Protein AF-A0A7Z0TJ95-F1 (afdb_monomer_lite)

pLDDT: mean 87.99, std 13.85, range [47.59, 98.31]

Radius of gyration: 14.12 Å; chains: 1; bounding box: 27×20×43 Å

Sequence (46 aa):
VTGRPVPGVQIDHVLVSEDFTARDARFLTMEGSDHRALLVTLALHR

Secondary structure (DSSP, 8-state):
--PPPP-----------TTEEEEEEEEEE-TT-SSEEEEEEEEE--

Structure (mmCIF, N/CA/C/O backbone):
data_AF-A0A7Z0TJ95-F1
#
_entry.id   AF-A0A7Z0TJ95-F1
#
loop_
_atom_site.group_PDB
_atom_site.id
_atom_site.type_symbol
_atom_site.label_atom_id
_atom_site.label_alt_id
_atom_site.label_comp_id
_atom_site.label_asym_id
_atom_site.label_entity_id
_atom_site.label_seq_id
_atom_site.pdbx_PDB_ins_code
_atom_site.Cartn_x
_atom_site.Cartn_y
_atom_site.Cartn_z
_atom_site.occupancy
_atom_site.B_iso_or_equiv
_atom_site.auth_seq_id
_atom_site.auth_comp_id
_atom_site.auth_asym_id
_atom_site.auth_atom_id
_atom_site.pdbx_PDB_model_num
ATOM 1 N N . VAL A 1 1 ? -0.272 -3.966 -27.515 1.00 47.59 1 VAL A N 1
ATOM 2 C CA . VAL A 1 1 ? 0.690 -4.026 -26.391 1.00 47.59 1 VAL A CA 1
ATOM 3 C C . VAL A 1 1 ? 0.899 -5.490 -26.037 1.00 47.59 1 VAL A C 1
ATOM 5 O O . VAL A 1 1 ? 0.048 -6.072 -25.384 1.00 47.59 1 VAL A O 1
ATOM 8 N N . THR A 1 2 ? 1.947 -6.130 -26.549 1.00 58.06 2 THR A N 1
ATOM 9 C CA . THR A 1 2 ? 2.245 -7.546 -26.264 1.00 58.06 2 THR A CA 1
ATOM 10 C C . THR A 1 2 ? 3.436 -7.624 -25.316 1.00 58.06 2 THR A C 1
ATOM 12 O O . THR A 1 2 ? 4.554 -7.920 -25.728 1.00 58.06 2 THR A O 1
ATOM 15 N N . GLY A 1 3 ? 3.210 -7.282 -24.047 1.00 59.12 3 GLY A N 1
ATOM 16 C CA . GLY A 1 3 ? 4.183 -7.492 -22.978 1.00 59.12 3 GLY A CA 1
ATOM 17 C C . GLY A 1 3 ? 3.898 -8.827 -22.303 1.00 59.12 3 GLY A C 1
ATOM 18 O O . GLY A 1 3 ? 2.824 -9.009 -21.736 1.00 59.12 3 GLY A O 1
ATOM 19 N N . ARG A 1 4 ? 4.836 -9.773 -22.393 1.00 59.56 4 ARG A N 1
ATOM 20 C CA . ARG A 1 4 ? 4.793 -11.028 -21.633 1.00 59.56 4 ARG A CA 1
ATOM 21 C C . ARG A 1 4 ? 4.676 -10.686 -20.134 1.00 59.56 4 ARG A C 1
ATOM 23 O O . ARG A 1 4 ? 5.407 -9.797 -19.698 1.00 59.56 4 ARG A O 1
ATOM 30 N N . PRO A 1 5 ? 3.805 -11.347 -19.345 1.00 61.47 5 PRO A N 1
ATOM 31 C CA . PRO A 1 5 ? 3.740 -11.108 -17.907 1.00 61.47 5 PRO A CA 1
ATOM 32 C C . PRO A 1 5 ? 5.122 -11.346 -17.300 1.00 61.47 5 PRO A C 1
ATOM 34 O O . PRO A 1 5 ? 5.679 -12.440 -17.426 1.00 61.47 5 PRO A O 1
ATOM 37 N N . VAL A 1 6 ? 5.698 -10.312 -16.692 1.00 67.44 6 VAL A N 1
ATOM 38 C CA . VAL A 1 6 ? 6.903 -10.466 -15.878 1.00 67.44 6 VAL A CA 1
ATOM 39 C C . VAL A 1 6 ? 6.463 -11.218 -14.622 1.00 67.44 6 VAL A C 1
ATOM 41 O O . VAL A 1 6 ? 5.480 -10.794 -14.008 1.00 67.44 6 VAL A O 1
ATOM 44 N N . PRO A 1 7 ? 7.109 -12.334 -14.239 1.00 65.44 7 PRO A N 1
ATOM 45 C CA . PRO A 1 7 ? 6.830 -12.970 -12.959 1.00 65.44 7 PRO A CA 1
ATOM 46 C C . PRO A 1 7 ? 7.073 -11.943 -11.848 1.00 65.44 7 PRO A C 1
ATOM 48 O O . PRO A 1 7 ? 8.206 -11.534 -11.616 1.00 65.44 7 PRO A O 1
ATOM 51 N N . GLY A 1 8 ? 6.000 -11.461 -11.226 1.00 67.38 8 GLY A N 1
ATOM 52 C CA . GLY A 1 8 ? 6.077 -10.534 -10.104 1.00 67.38 8 GLY A CA 1
ATOM 53 C C . GLY A 1 8 ? 6.151 -11.300 -8.790 1.00 67.38 8 GLY A C 1
ATOM 54 O O . GLY A 1 8 ? 5.485 -12.323 -8.636 1.00 67.38 8 GLY A O 1
ATOM 55 N N . VAL A 1 9 ? 6.929 -10.790 -7.836 1.00 79.00 9 VAL A N 1
ATOM 56 C CA . VAL A 1 9 ? 6.848 -11.206 -6.430 1.00 79.00 9 VAL A CA 1
ATOM 57 C C . VAL A 1 9 ? 5.992 -10.189 -5.676 1.00 79.00 9 VAL A C 1
ATOM 59 O O . VAL A 1 9 ? 6.121 -8.986 -5.900 1.00 79.00 9 VAL A O 1
ATOM 62 N N . GLN A 1 10 ? 5.096 -10.652 -4.806 1.00 83.62 10 GLN A N 1
ATOM 63 C CA . GLN A 1 10 ? 4.329 -9.772 -3.923 1.00 83.62 10 GLN A CA 1
ATOM 64 C C . GLN A 1 10 ? 5.019 -9.729 -2.558 1.00 83.62 10 GLN A C 1
ATOM 66 O O . GLN A 1 10 ? 4.846 -10.637 -1.749 1.00 83.62 10 GLN A O 1
ATOM 71 N N . ILE A 1 11 ? 5.833 -8.696 -2.331 1.00 90.56 11 ILE A N 1
ATOM 72 C CA . ILE A 1 11 ? 6.614 -8.525 -1.091 1.00 90.56 11 ILE A CA 1
ATOM 73 C C . ILE A 1 11 ? 6.283 -7.234 -0.335 1.00 90.56 11 ILE A C 1
ATOM 75 O O . ILE A 1 11 ? 6.472 -7.182 0.879 1.00 90.56 11 ILE A O 1
ATOM 79 N N . ASP A 1 12 ? 5.720 -6.232 -1.011 1.00 92.44 12 ASP A N 1
ATOM 80 C CA . ASP A 1 12 ? 5.290 -4.982 -0.388 1.00 92.44 12 ASP A CA 1
ATOM 81 C C . ASP A 1 12 ? 3.923 -5.167 0.284 1.00 92.44 12 ASP A C 1
ATOM 83 O O . ASP A 1 12 ? 2.936 -5.520 -0.367 1.00 92.44 12 ASP A O 1
ATOM 87 N N . HIS A 1 13 ? 3.867 -4.932 1.594 1.00 94.75 13 HIS A N 1
ATOM 88 C CA . HIS A 1 13 ? 2.667 -5.115 2.408 1.00 94.75 13 HIS A CA 1
ATOM 89 C C . HIS A 1 13 ? 2.414 -3.888 3.282 1.00 94.75 13 HIS A C 1
ATOM 91 O O . HIS A 1 13 ? 3.344 -3.271 3.796 1.00 94.75 13 HIS A O 1
ATOM 97 N N . VAL A 1 14 ? 1.136 -3.580 3.501 1.00 96.38 14 VAL A N 1
ATOM 98 C CA . VAL A 1 14 ? 0.684 -2.650 4.541 1.00 96.38 14 VAL A CA 1
ATOM 99 C C . VAL A 1 14 ? -0.055 -3.478 5.584 1.00 96.38 14 VAL A C 1
ATOM 101 O O . VAL A 1 14 ? -1.127 -4.009 5.302 1.00 96.38 14 VAL A O 1
ATOM 104 N N . LEU A 1 15 ? 0.538 -3.625 6.767 1.00 96.94 15 LEU A N 1
ATOM 105 C CA . LEU A 1 15 ? -0.069 -4.320 7.903 1.00 96.94 15 LEU A CA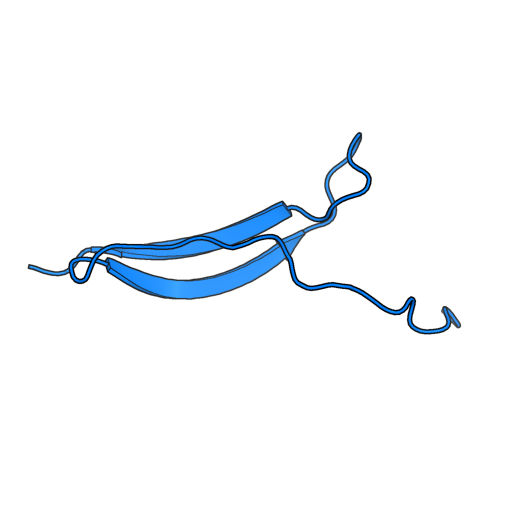 1
ATOM 106 C C . LEU A 1 15 ? -0.713 -3.285 8.827 1.00 96.94 15 LEU A C 1
ATOM 108 O O . LEU A 1 15 ? -0.128 -2.231 9.076 1.00 96.94 15 LEU A O 1
ATOM 112 N N . VAL A 1 16 ? -1.912 -3.578 9.324 1.00 96.06 16 VAL A N 1
ATOM 113 C CA . VAL A 1 16 ? -2.696 -2.668 10.170 1.00 96.06 16 VAL A CA 1
ATOM 114 C C . VAL A 1 16 ? -3.175 -3.380 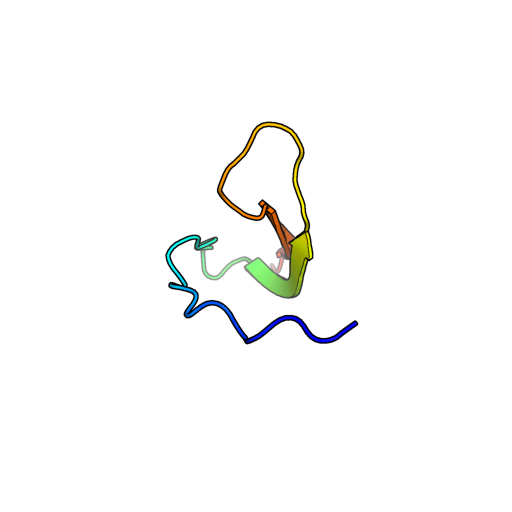11.435 1.00 96.06 16 VAL A C 1
ATOM 116 O O . VAL A 1 16 ? -3.262 -4.608 11.448 1.00 96.06 16 VAL A O 1
ATOM 119 N N . SER A 1 17 ? -3.463 -2.618 12.497 1.00 96.38 17 SER A N 1
ATOM 120 C CA . SER A 1 17 ? -4.138 -3.135 13.696 1.00 96.38 17 SER A CA 1
ATOM 121 C C . SER A 1 17 ? -5.628 -3.382 13.435 1.00 96.38 17 SER A C 1
ATOM 123 O O . SER A 1 17 ? -6.169 -2.963 12.411 1.00 96.38 17 SER A O 1
ATOM 125 N N . GLU A 1 18 ? -6.298 -4.040 14.384 1.00 95.81 18 GLU A N 1
ATOM 126 C CA . GLU A 1 18 ? -7.731 -4.372 14.315 1.00 95.81 18 GLU A CA 1
ATOM 127 C C . GLU A 1 18 ? -8.641 -3.137 14.200 1.00 95.81 18 GLU A C 1
ATOM 129 O O . GLU A 1 18 ? -9.757 -3.236 13.693 1.00 95.81 18 GLU A O 1
ATOM 134 N N . ASP A 1 19 ? -8.149 -1.958 14.589 1.00 96.69 19 ASP A N 1
ATOM 135 C CA . ASP A 1 19 ? -8.888 -0.695 14.495 1.00 96.69 19 ASP A CA 1
ATOM 136 C C . ASP A 1 19 ? -9.097 -0.230 13.044 1.00 96.69 19 ASP A C 1
ATOM 138 O O . ASP A 1 19 ? -9.900 0.670 12.789 1.00 96.69 19 ASP A O 1
ATOM 142 N N . PHE A 1 20 ? -8.383 -0.807 12.072 1.00 97.50 20 PHE A N 1
ATOM 143 C CA . PHE A 1 20 ? -8.442 -0.391 10.674 1.00 97.50 20 PHE A CA 1
ATOM 144 C C . PHE A 1 20 ? -8.995 -1.479 9.758 1.00 97.50 20 PHE A C 1
ATOM 146 O O . PHE A 1 20 ? -8.680 -2.659 9.867 1.00 97.50 20 PHE A O 1
ATOM 153 N N . THR A 1 21 ? -9.757 -1.059 8.750 1.00 96.75 21 THR A N 1
ATOM 154 C CA . THR A 1 21 ? -10.136 -1.907 7.613 1.00 96.75 21 THR A CA 1
ATOM 155 C C . THR A 1 21 ? -9.609 -1.326 6.310 1.00 96.75 21 THR A C 1
ATOM 157 O O . THR A 1 21 ? -9.863 -0.160 5.993 1.00 96.75 21 THR A O 1
ATOM 160 N N . ALA A 1 22 ? -8.933 -2.157 5.515 1.00 96.56 22 ALA A N 1
ATOM 161 C CA . ALA A 1 22 ? -8.563 -1.829 4.142 1.00 96.56 22 ALA A CA 1
ATOM 162 C C . ALA A 1 22 ? -9.795 -1.880 3.227 1.00 96.56 22 ALA A C 1
ATOM 164 O O . ALA A 1 22 ? -10.497 -2.887 3.161 1.00 96.56 22 ALA A O 1
ATOM 165 N N . ARG A 1 23 ? -10.077 -0.772 2.539 1.00 96.94 23 ARG A N 1
ATOM 166 C CA . ARG A 1 23 ? -11.245 -0.615 1.655 1.00 96.94 23 ARG A CA 1
ATOM 167 C C . ARG A 1 23 ? -10.900 -0.779 0.183 1.00 96.94 23 ARG A C 1
ATOM 169 O O . ARG A 1 23 ? -11.718 -1.288 -0.572 1.00 96.94 23 ARG A O 1
ATOM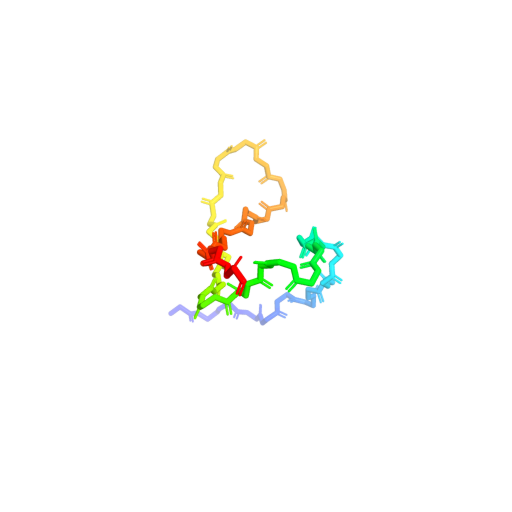 176 N N . ASP A 1 24 ? -9.709 -0.339 -0.201 1.00 97.56 24 ASP A N 1
ATOM 177 C CA . ASP A 1 24 ? -9.180 -0.446 -1.557 1.00 97.56 24 ASP A CA 1
ATOM 178 C C . ASP A 1 24 ? -7.660 -0.606 -1.498 1.00 97.56 24 ASP A C 1
ATOM 180 O O . ASP A 1 24 ? -7.019 -0.099 -0.570 1.00 97.56 24 ASP A O 1
ATOM 184 N N . ALA A 1 25 ? -7.097 -1.295 -2.487 1.00 96.75 25 ALA A N 1
ATOM 185 C CA . ALA A 1 25 ? -5.664 -1.488 -2.645 1.00 96.75 25 ALA A CA 1
ATOM 186 C C . ALA A 1 25 ? -5.308 -1.573 -4.131 1.00 96.75 25 ALA A C 1
ATOM 188 O O . ALA A 1 25 ? -5.847 -2.400 -4.870 1.00 96.75 25 ALA A O 1
ATOM 189 N N . ARG A 1 26 ? -4.358 -0.745 -4.570 1.00 95.56 26 ARG A N 1
ATOM 190 C CA . ARG A 1 26 ? -3.876 -0.753 -5.955 1.00 95.56 26 ARG A CA 1
ATOM 191 C C . ARG A 1 26 ? -2.391 -0.453 -6.046 1.00 95.56 26 ARG A C 1
ATOM 193 O O . ARG A 1 26 ? -1.856 0.355 -5.291 1.00 95.56 26 ARG A O 1
ATOM 200 N N . PHE A 1 27 ? -1.747 -1.078 -7.023 1.00 94.00 27 PHE A N 1
ATOM 201 C CA . PHE A 1 27 ? -0.363 -0.793 -7.367 1.00 94.00 27 PHE A CA 1
ATOM 202 C C . PHE A 1 27 ? -0.288 0.333 -8.396 1.00 94.00 27 PHE A C 1
ATOM 204 O O . PHE A 1 27 ? -0.959 0.278 -9.427 1.00 94.00 27 PHE A O 1
ATOM 211 N N . LEU A 1 28 ? 0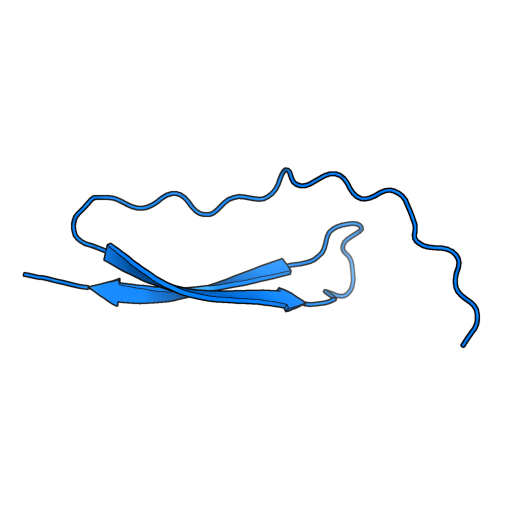.561 1.321 -8.131 1.00 94.44 28 LEU A N 1
ATOM 212 C CA . LEU A 1 28 ? 0.852 2.438 -9.021 1.00 94.44 28 LEU A CA 1
ATOM 213 C C . LEU A 1 28 ? 2.305 2.356 -9.494 1.00 94.44 28 LEU A C 1
ATOM 215 O O . LEU A 1 28 ? 3.199 1.996 -8.728 1.00 94.44 28 LEU A O 1
ATOM 219 N N . THR A 1 29 ? 2.550 2.712 -10.752 1.00 93.62 29 THR A N 1
ATOM 220 C CA . THR A 1 29 ? 3.916 2.970 -11.217 1.00 93.62 29 THR A CA 1
ATOM 221 C C . THR A 1 29 ? 4.440 4.225 -10.522 1.00 93.62 29 THR A C 1
ATOM 223 O O . THR A 1 29 ? 3.728 5.227 -10.455 1.00 93.62 29 THR A O 1
ATOM 226 N N . MET A 1 30 ? 5.671 4.172 -10.014 1.00 94.00 30 MET A N 1
ATOM 227 C CA . MET A 1 30 ? 6.332 5.288 -9.341 1.00 94.00 30 MET A CA 1
ATOM 228 C C . MET A 1 30 ? 7.676 5.552 -10.017 1.00 94.00 30 MET A C 1
ATOM 230 O O . MET A 1 30 ? 8.499 4.647 -10.136 1.00 94.00 30 MET A O 1
ATOM 234 N N . GLU A 1 31 ? 7.891 6.780 -10.490 1.00 95.12 31 GLU A N 1
ATOM 235 C CA . GLU A 1 31 ? 9.158 7.147 -11.125 1.00 95.12 31 GLU A CA 1
ATOM 236 C C . GLU A 1 31 ? 10.322 7.053 -10.132 1.00 95.12 31 GLU A C 1
ATOM 238 O O . GLU A 1 31 ? 10.187 7.384 -8.955 1.00 95.12 31 GLU A O 1
ATOM 243 N N . GLY A 1 32 ? 11.477 6.590 -10.616 1.00 96.38 32 GLY A N 1
ATOM 244 C CA . GLY A 1 32 ? 12.680 6.440 -9.795 1.00 96.38 32 GLY A CA 1
ATOM 245 C C . GLY A 1 32 ? 12.682 5.221 -8.868 1.00 96.38 32 GLY A C 1
ATOM 246 O O . GLY A 1 32 ? 13.587 5.106 -8.047 1.00 96.38 32 GLY A O 1
ATOM 247 N N . SER A 1 33 ? 11.715 4.307 -9.000 1.00 93.12 33 SER A N 1
ATOM 248 C CA . SER A 1 33 ? 11.691 3.037 -8.274 1.00 93.12 33 SER A CA 1
ATOM 249 C C . SER A 1 33 ? 11.567 1.853 -9.231 1.00 93.12 33 SER A C 1
ATOM 251 O O . SER A 1 33 ? 10.864 1.914 -10.239 1.00 93.12 33 SER A O 1
ATOM 253 N N . ASP A 1 34 ? 12.265 0.770 -8.906 1.00 89.50 34 ASP A N 1
ATOM 254 C CA . ASP A 1 34 ? 12.104 -0.552 -9.514 1.00 89.50 34 ASP A CA 1
ATOM 255 C C . ASP A 1 34 ? 10.914 -1.333 -8.922 1.00 89.50 34 ASP A C 1
ATOM 257 O O . ASP A 1 34 ? 10.525 -2.374 -9.454 1.00 89.50 34 ASP A O 1
A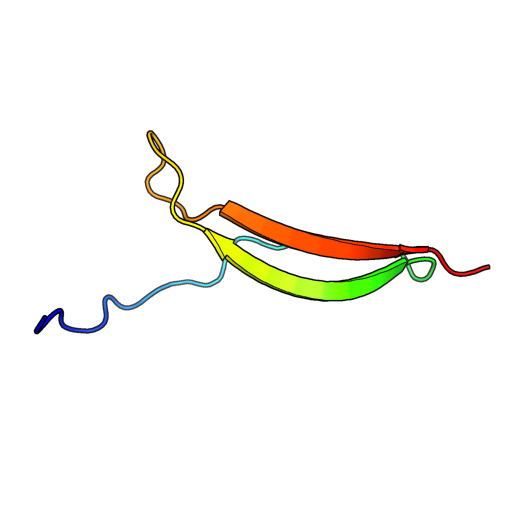TOM 261 N N . HIS A 1 35 ? 10.292 -0.803 -7.864 1.00 92.25 35 HIS A N 1
ATOM 262 C CA . HIS A 1 35 ? 9.048 -1.293 -7.284 1.00 92.25 35 HIS A CA 1
ATOM 263 C C . HIS A 1 35 ? 7.835 -0.497 -7.788 1.00 92.25 35 HIS A C 1
ATOM 265 O O . HIS A 1 35 ? 7.929 0.590 -8.362 1.00 92.25 35 HIS A O 1
ATOM 271 N N . ARG A 1 36 ? 6.643 -1.045 -7.534 1.00 92.25 36 ARG A N 1
ATOM 272 C CA . ARG A 1 36 ? 5.378 -0.309 -7.659 1.00 92.25 36 ARG A CA 1
ATOM 273 C C . ARG A 1 36 ? 4.950 0.176 -6.283 1.00 92.25 36 ARG A C 1
ATOM 275 O O . ARG A 1 36 ? 5.024 -0.578 -5.319 1.00 92.25 36 ARG A O 1
ATOM 282 N N . ALA A 1 37 ? 4.421 1.389 -6.198 1.00 94.44 37 ALA A N 1
ATOM 283 C CA . ALA A 1 37 ? 3.841 1.883 -4.958 1.00 94.44 37 ALA A CA 1
ATOM 284 C C . ALA A 1 37 ? 2.522 1.152 -4.667 1.00 94.44 37 ALA A C 1
ATOM 286 O O . ALA A 1 37 ? 1.642 1.102 -5.528 1.00 94.44 37 ALA A O 1
ATOM 287 N N . LEU A 1 38 ? 2.366 0.610 -3.458 1.00 95.56 38 LEU A N 1
ATOM 288 C CA . LEU A 1 38 ? 1.097 0.062 -2.983 1.00 95.56 38 LEU A CA 1
ATOM 289 C C . LEU A 1 38 ? 0.298 1.166 -2.281 1.00 95.56 38 LEU A C 1
ATOM 291 O O . LEU A 1 38 ? 0.633 1.576 -1.171 1.00 95.56 38 LEU A O 1
ATOM 295 N N . LEU A 1 39 ? -0.763 1.648 -2.927 1.00 97.19 39 LEU A N 1
ATOM 296 C CA . LEU A 1 39 ? -1.675 2.632 -2.352 1.00 97.19 39 LEU A CA 1
ATOM 297 C C . LEU A 1 39 ? -2.893 1.923 -1.761 1.00 97.19 39 LEU A C 1
ATOM 299 O O . LEU A 1 39 ? -3.599 1.208 -2.474 1.00 97.19 39 LEU A O 1
ATOM 303 N N . VAL A 1 40 ? -3.147 2.157 -0.473 1.00 98.06 40 VAL A N 1
ATOM 304 C CA . VAL A 1 40 ? -4.242 1.538 0.284 1.00 98.06 40 VAL A CA 1
ATOM 305 C C . VAL A 1 40 ? -5.124 2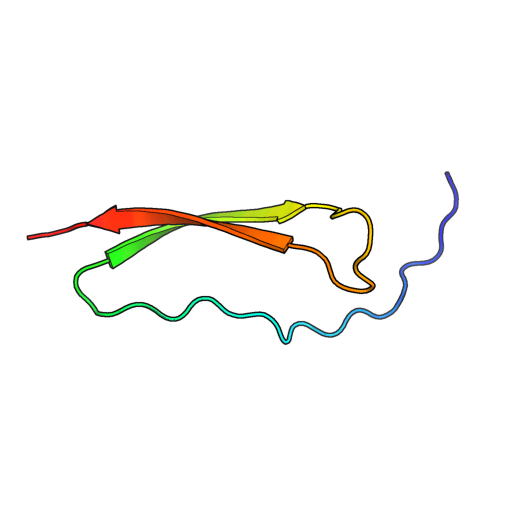.621 0.896 1.00 98.06 40 VAL A C 1
ATOM 307 O O . VAL A 1 40 ? -4.627 3.578 1.488 1.00 98.06 40 VAL A O 1
ATOM 310 N N . THR A 1 41 ? -6.441 2.470 0.780 1.00 98.31 41 THR A N 1
ATOM 311 C CA . THR A 1 41 ? -7.405 3.290 1.526 1.00 98.31 41 THR A CA 1
ATOM 312 C C . THR A 1 41 ? -7.806 2.560 2.800 1.00 98.31 41 THR A C 1
ATOM 314 O O . THR A 1 41 ? -8.347 1.457 2.735 1.00 98.31 41 THR A O 1
ATOM 317 N N . LEU A 1 42 ? -7.566 3.186 3.954 1.00 97.75 42 LEU A N 1
ATOM 318 C CA . LEU A 1 42 ? -7.922 2.649 5.266 1.00 97.75 42 LEU A CA 1
ATOM 319 C C . LEU A 1 42 ? -9.106 3.413 5.858 1.00 97.75 42 LEU A C 1
ATOM 321 O O . LEU A 1 42 ? -9.154 4.642 5.809 1.00 97.75 42 LEU A O 1
ATOM 325 N N . ALA A 1 43 ? -10.045 2.678 6.443 1.00 97.62 43 ALA A N 1
ATOM 326 C CA . ALA A 1 43 ? -11.075 3.225 7.314 1.00 97.62 43 ALA A CA 1
ATOM 327 C C . ALA A 1 43 ? -10.727 2.890 8.766 1.00 97.62 43 ALA A C 1
ATOM 329 O O . ALA A 1 43 ? -10.388 1.746 9.052 1.00 97.62 43 ALA A O 1
ATOM 330 N N . LEU A 1 44 ? -10.835 3.873 9.661 1.00 97.19 44 LEU A N 1
ATOM 331 C CA . LEU A 1 44 ? -10.748 3.669 11.107 1.00 97.19 44 LEU A CA 1
ATOM 332 C C . LEU A 1 44 ? -12.126 3.266 11.648 1.00 97.19 44 LEU A C 1
ATOM 334 O O . LEU A 1 44 ? -13.148 3.854 11.273 1.00 97.19 44 LEU A O 1
ATOM 338 N N . HIS A 1 45 ? -12.152 2.287 12.539 1.00 87.94 45 HIS A N 1
ATOM 339 C CA . HIS A 1 45 ? -13.327 1.854 13.284 1.00 87.94 45 HIS A CA 1
ATOM 340 C C . HIS A 1 45 ? -13.147 2.175 14.773 1.00 87.94 45 HIS A C 1
ATOM 342 O O . HIS A 1 45 ? -12.034 2.433 15.226 1.00 87.94 45 HIS A O 1
ATOM 348 N N . ARG A 1 46 ? -14.262 2.278 15.499 1.00 66.69 46 ARG A N 1
ATOM 349 C CA . ARG A 1 46 ? -14.294 2.484 16.952 1.00 66.69 46 ARG A CA 1
ATOM 350 C C . ARG A 1 46 ? -14.848 1.245 17.624 1.00 66.69 46 ARG A C 1
ATOM 352 O O . ARG A 1 46 ? -15.758 0.645 17.005 1.00 66.69 46 ARG A O 1
#

Foldseek 3Di:
DDDDDDPDDDDDDDDDDPQKDWDDWDWDDDPPDPGTDIDTDIDGHD